Protein AF-A0A346LZB2-F1 (afdb_monomer)

Organism: NCBI:txid2304534

Foldseek 3Di:
DVVVVVVCPDPVNVVVVVVVVVVVVVVVCCVVVPPCPDDD

pLDDT: mean 93.14, std 5.38, range [74.06, 98.06]

Solvent-accessible surface area (backbone atoms only — not comparable to full-atom values): 2472 Å² total; per-residue (Å²): 116,67,68,61,52,53,55,52,65,32,71,72,57,45,44,51,62,50,51,50,50,52,50,49,52,54,51,50,48,48,68,77,45,66,84,77,86,69,97,123

Sequence (40 aa):
MQNLKTYLSTAPVLAIPWFSFLAGLLIEINRFFPDALTLS

Nearest PDB structures (foldseek):
  6ijo-assembly1_J  TM=8.401E-01  e=2.590E-04  Chlamydomonas reinhardtii
  6l4u-assembly1_J  TM=8.764E-01  e=3.619E-04  Chaetoceros neogracilis
  8h2u-assembly1_J  TM=9.022E-01  e=8.352E-04  Chlamydomonas reinhardtii

Mean predicted aligned error: 3.89 Å

Secondary structure (DSSP, 8-state):
-HHHHHHHTSHHHHHHHHHHHHHHHHHHHHHHSTT-----

Radius of gyration: 15.94 Å; Cα contacts (8 Å, |Δi|>4): 7; chains: 1; bounding box: 22×20×47 Å

Structure (mmCIF, N/CA/C/O backbone):
data_AF-A0A346LZB2-F1
#
_entry.id   AF-A0A346LZB2-F1
#
loop_
_atom_site.group_PDB
_atom_site.id
_atom_site.type_symbol
_atom_site.label_atom_id
_atom_site.label_alt_id
_atom_site.label_comp_id
_atom_site.label_asym_id
_atom_site.label_entity_id
_atom_site.label_seq_id
_atom_site.pdbx_PDB_ins_code
_atom_site.Cartn_x
_atom_site.Cartn_y
_atom_site.Cartn_z
_atom_site.occupancy
_atom_site.B_iso_or_equiv
_atom_site.auth_seq_id
_atom_site.auth_comp_id
_atom_site.auth_asym_id
_atom_site.auth_atom_id
_atom_site.pdbx_PDB_model_num
ATOM 1 N N . MET A 1 1 ? -4.323 -13.237 25.896 1.00 74.06 1 MET A N 1
ATOM 2 C CA . MET A 1 1 ? -3.980 -12.904 24.489 1.00 74.06 1 MET A CA 1
ATOM 3 C C . MET A 1 1 ? -4.947 -11.932 23.800 1.00 74.06 1 MET A C 1
ATOM 5 O O . MET A 1 1 ? -4.565 -11.339 22.801 1.00 74.06 1 MET A O 1
ATOM 9 N N . GLN A 1 2 ? -6.185 -11.746 24.276 1.00 87.56 2 GLN A N 1
ATOM 10 C CA . GLN A 1 2 ? -7.186 -10.900 23.599 1.00 87.56 2 GLN A CA 1
ATOM 11 C C . GLN A 1 2 ? -6.800 -9.410 23.547 1.00 87.56 2 GLN A C 1
ATOM 13 O O . GLN A 1 2 ? -6.850 -8.819 22.477 1.00 87.56 2 GLN A O 1
ATOM 18 N N . ASN A 1 3 ? -6.30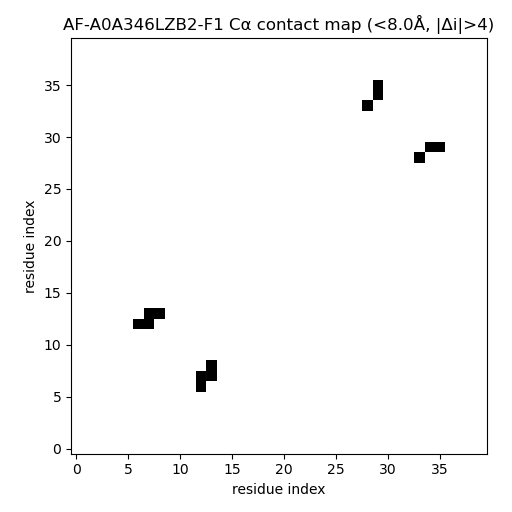4 -8.847 24.654 1.00 90.62 3 ASN A N 1
ATOM 19 C CA . ASN A 1 3 ? -5.900 -7.435 24.724 1.00 90.62 3 AS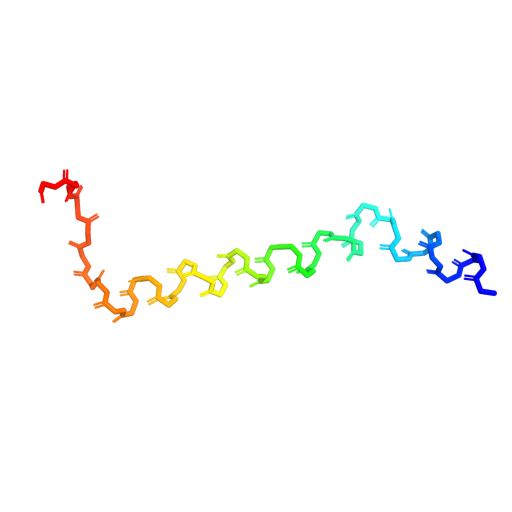N A CA 1
ATOM 20 C C . ASN A 1 3 ? -4.742 -7.082 23.778 1.00 90.62 3 ASN A C 1
ATOM 22 O O . ASN A 1 3 ? -4.734 -6.004 23.194 1.00 90.62 3 ASN A O 1
ATOM 26 N N . LEU A 1 4 ? -3.801 -8.011 23.569 1.00 92.31 4 LEU A N 1
ATOM 27 C CA . LEU A 1 4 ? -2.711 -7.831 22.607 1.00 92.31 4 LEU A CA 1
ATOM 28 C C . LEU A 1 4 ? -3.246 -7.752 21.170 1.00 92.31 4 LEU A C 1
ATOM 30 O O . LEU A 1 4 ? -2.829 -6.889 20.408 1.00 92.31 4 LEU A O 1
ATOM 34 N N . LYS A 1 5 ? -4.214 -8.605 20.812 1.00 90.94 5 LYS A N 1
ATOM 35 C CA . LYS A 1 5 ? -4.863 -8.558 19.492 1.00 90.94 5 LYS A CA 1
ATOM 36 C C . LYS A 1 5 ? -5.660 -7.269 19.288 1.00 90.94 5 LYS A C 1
ATOM 38 O O . LYS A 1 5 ? -5.610 -6.703 18.202 1.00 90.94 5 LYS A O 1
ATOM 43 N N . THR A 1 6 ? -6.345 -6.784 20.324 1.00 91.81 6 THR A N 1
ATOM 44 C CA . THR A 1 6 ? -7.051 -5.494 20.286 1.00 91.81 6 THR A CA 1
ATOM 45 C C . THR A 1 6 ? -6.084 -4.333 20.081 1.00 91.81 6 THR A C 1
ATOM 47 O O . THR A 1 6 ? -6.336 -3.485 19.234 1.00 91.81 6 THR A O 1
ATOM 50 N N . TYR A 1 7 ? -4.952 -4.324 20.790 1.00 92.88 7 TYR A N 1
ATOM 51 C CA . TYR A 1 7 ? -3.907 -3.315 20.610 1.00 92.88 7 TYR A CA 1
ATOM 52 C C . TYR A 1 7 ? -3.325 -3.336 19.188 1.00 92.88 7 TYR A C 1
ATOM 54 O O . TYR A 1 7 ? -3.251 -2.296 18.534 1.00 92.88 7 TYR A O 1
ATOM 62 N N . LEU A 1 8 ? -2.997 -4.527 18.677 1.00 91.50 8 LEU A N 1
ATOM 63 C CA . LEU A 1 8 ? -2.505 -4.702 17.309 1.00 91.50 8 LEU A CA 1
ATOM 64 C C . LEU A 1 8 ? -3.536 -4.309 16.248 1.00 91.50 8 LEU A C 1
ATOM 66 O O . LEU A 1 8 ? -3.134 -3.923 15.162 1.00 91.50 8 LEU A O 1
ATOM 70 N N . SER A 1 9 ? -4.834 -4.375 16.561 1.00 93.19 9 SER A N 1
ATOM 71 C CA . SER A 1 9 ? -5.929 -3.978 15.661 1.00 93.19 9 SER A CA 1
ATOM 72 C C . SER A 1 9 ? -6.277 -2.488 15.739 1.00 93.19 9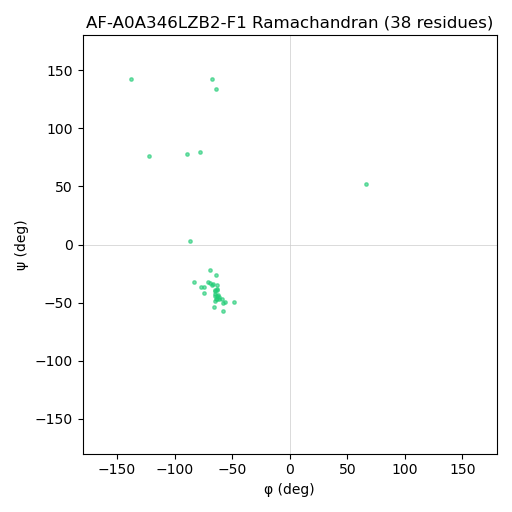 SER A C 1
ATOM 74 O O . SER A 1 9 ? -7.229 -2.048 15.096 1.00 93.19 9 SER A O 1
ATOM 76 N N . THR A 1 10 ? -5.555 -1.693 16.534 1.00 95.50 10 THR A N 1
ATOM 77 C CA . THR A 1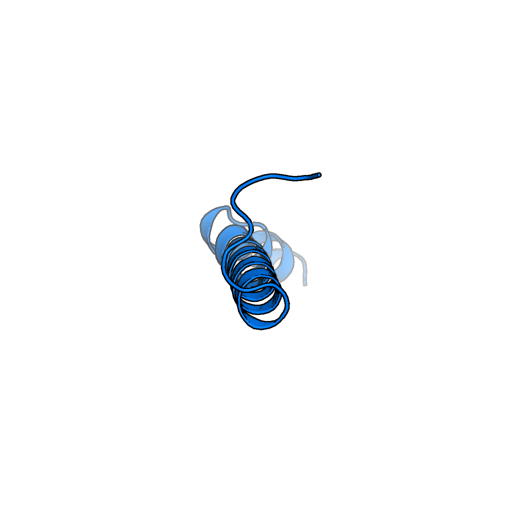 10 ? -5.773 -0.243 16.550 1.00 95.50 10 THR A CA 1
ATOM 78 C C . THR A 1 10 ? -5.344 0.366 15.216 1.00 95.50 10 THR A C 1
ATOM 80 O O . THR A 1 10 ? -4.349 -0.045 14.619 1.00 95.50 10 THR A O 1
ATOM 83 N N . ALA A 1 11 ? -6.095 1.368 14.749 1.00 94.50 11 ALA A N 1
ATOM 84 C CA . ALA A 1 11 ? -5.858 2.031 13.466 1.00 94.50 11 ALA A CA 1
ATOM 85 C C . ALA A 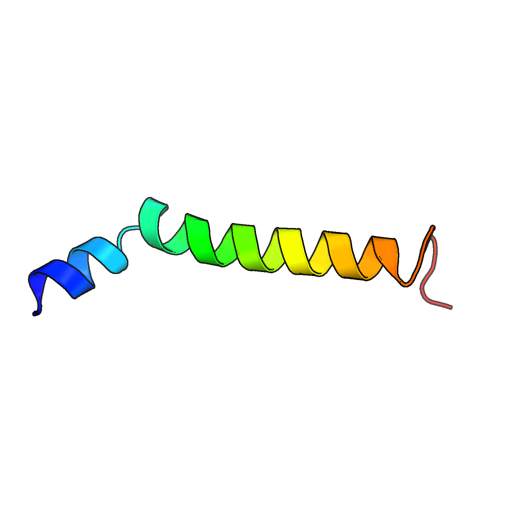1 11 ? -4.388 2.450 13.227 1.00 94.50 11 ALA A C 1
ATOM 87 O O . ALA A 1 11 ? -3.850 2.090 12.180 1.00 94.50 11 ALA A O 1
ATOM 88 N N . PRO A 1 12 ? -3.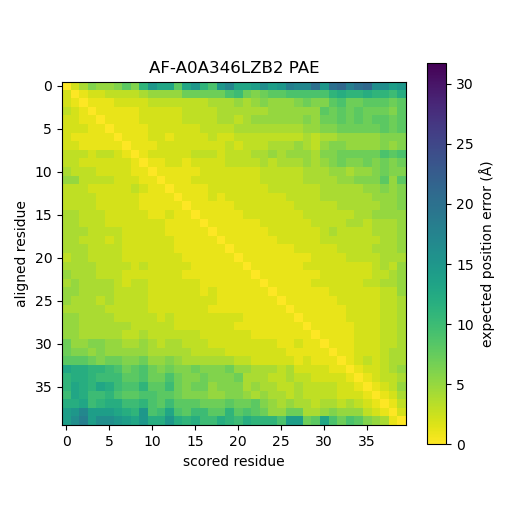694 3.134 14.163 1.00 92.88 12 PRO A N 1
ATOM 89 C CA . PRO A 1 12 ? -2.294 3.501 13.947 1.00 92.88 12 PRO A CA 1
ATOM 90 C C . PRO A 1 12 ? -1.353 2.288 13.919 1.00 92.88 12 PRO A C 1
ATOM 92 O O . PRO A 1 12 ? -0.393 2.285 13.155 1.00 92.88 12 PRO A O 1
ATOM 95 N N . VAL A 1 13 ? -1.621 1.243 14.710 1.00 95.62 13 VAL A N 1
ATOM 96 C CA . VAL A 1 13 ? -0.739 0.067 14.799 1.00 95.62 13 VAL A CA 1
ATOM 97 C C . VAL A 1 13 ? -0.860 -0.821 13.564 1.00 95.62 13 VAL A C 1
ATOM 99 O O . VAL A 1 13 ? 0.157 -1.314 13.092 1.00 95.62 13 VAL A O 1
ATOM 102 N N . LEU A 1 14 ? -2.058 -0.971 12.990 1.00 95.81 14 LEU A N 1
ATOM 103 C CA . LEU A 1 14 ? -2.244 -1.654 11.703 1.00 95.81 14 LEU A CA 1
ATOM 104 C C . LEU A 1 14 ? -1.674 -0.860 10.525 1.00 95.81 14 LEU A C 1
ATOM 106 O O . LEU A 1 14 ? -1.180 -1.452 9.565 1.00 95.81 14 LEU A O 1
ATOM 110 N N . ALA A 1 15 ? -1.727 0.471 10.590 1.00 96.50 15 ALA A N 1
ATOM 111 C CA . ALA A 1 15 ? -1.232 1.332 9.524 1.00 96.50 15 ALA A CA 1
ATOM 112 C C . ALA A 1 15 ? 0.282 1.173 9.307 1.00 96.50 15 ALA A C 1
ATOM 114 O O . ALA A 1 15 ? 0.732 1.147 8.166 1.00 96.50 15 ALA A O 1
ATOM 115 N N . ILE A 1 16 ? 1.071 1.015 10.373 1.00 97.06 16 ILE A N 1
ATOM 116 C CA . ILE A 1 16 ? 2.538 0.909 10.290 1.00 97.06 16 ILE A CA 1
ATOM 117 C C . ILE A 1 16 ? 3.021 -0.252 9.399 1.00 97.06 16 ILE A C 1
ATOM 119 O O . ILE A 1 16 ? 3.766 0.018 8.453 1.00 97.06 16 ILE A O 1
ATOM 123 N N . PRO A 1 17 ? 2.644 -1.526 9.643 1.00 97.19 17 PRO A N 1
ATOM 124 C CA . PRO A 1 17 ? 3.071 -2.632 8.792 1.00 97.19 17 PRO A CA 1
ATOM 125 C C . PRO A 1 17 ? 2.471 -2.524 7.390 1.00 97.19 17 PRO A C 1
ATOM 127 O O . PRO A 1 17 ? 3.145 -2.867 6.423 1.00 97.19 17 PRO A O 1
ATOM 130 N N . TRP A 1 18 ? 1.247 -2.002 7.259 1.00 96.44 18 TRP A N 1
ATOM 131 C CA . TRP A 1 18 ? 0.596 -1.845 5.962 1.00 96.44 18 TRP A CA 1
ATOM 132 C C . TRP A 1 18 ? 1.321 -0.834 5.071 1.00 96.44 18 TRP A C 1
ATOM 134 O O . TRP A 1 18 ? 1.736 -1.163 3.963 1.00 96.44 18 TRP A O 1
ATOM 144 N N . PHE A 1 19 ? 1.552 0.380 5.572 1.00 97.25 19 PHE A N 1
ATOM 145 C CA . PHE A 1 19 ? 2.265 1.411 4.827 1.00 97.25 19 PHE A CA 1
ATOM 146 C C . PHE A 1 19 ? 3.753 1.101 4.679 1.00 97.25 19 PHE A C 1
ATOM 148 O O . PHE A 1 19 ? 4.303 1.414 3.631 1.00 97.25 19 PHE A O 1
ATOM 155 N N . SER A 1 20 ? 4.400 0.439 5.648 1.00 97.75 20 SER A N 1
ATOM 156 C CA . SER A 1 20 ? 5.782 -0.037 5.464 1.00 97.75 20 SER A CA 1
ATOM 157 C C . SER A 1 20 ? 5.880 -1.052 4.332 1.00 97.75 20 SER A C 1
ATOM 159 O O . SER A 1 20 ? 6.787 -0.961 3.511 1.00 97.75 20 SER A O 1
ATOM 161 N N . PHE A 1 21 ? 4.939 -1.998 4.261 1.00 98.06 21 PHE A N 1
ATOM 162 C CA . PHE A 1 21 ? 4.902 -2.982 3.187 1.00 98.06 21 PHE A CA 1
ATOM 163 C C . PHE A 1 21 ? 4.643 -2.323 1.830 1.00 98.06 21 PHE A C 1
ATOM 165 O O . PHE A 1 21 ? 5.388 -2.567 0.886 1.00 98.06 21 PHE A O 1
ATOM 172 N N . LEU A 1 22 ? 3.636 -1.447 1.738 1.00 97.94 22 LEU A N 1
ATOM 173 C CA . LEU A 1 22 ? 3.326 -0.721 0.504 1.00 97.94 22 LEU A CA 1
ATOM 174 C C . LEU A 1 22 ? 4.486 0.171 0.051 1.00 97.94 22 LEU A C 1
ATOM 176 O O . LEU A 1 22 ? 4.832 0.161 -1.127 1.00 97.94 22 LEU A O 1
ATOM 180 N N . ALA A 1 23 ? 5.101 0.916 0.971 1.00 98.06 23 ALA A N 1
ATOM 181 C CA . ALA A 1 23 ? 6.244 1.768 0.669 1.00 98.06 23 ALA A CA 1
ATOM 182 C C . ALA A 1 23 ? 7.445 0.938 0.212 1.00 98.06 23 ALA A C 1
ATOM 184 O O . ALA A 1 23 ? 8.032 1.250 -0.819 1.00 98.06 23 ALA A O 1
ATOM 185 N N . GLY A 1 24 ? 7.769 -0.144 0.926 1.00 97.81 24 GLY A N 1
ATOM 186 C CA . GLY A 1 24 ? 8.822 -1.074 0.528 1.00 97.81 24 GLY A CA 1
ATOM 187 C C . GLY A 1 24 ? 8.573 -1.627 -0.871 1.00 97.81 24 GLY A C 1
ATOM 188 O O . GLY A 1 24 ? 9.434 -1.519 -1.733 1.00 97.81 24 GLY A O 1
ATOM 189 N N . LEU A 1 25 ? 7.365 -2.121 -1.141 1.00 97.81 25 LEU A N 1
ATOM 190 C CA . LEU A 1 25 ? 6.986 -2.640 -2.453 1.00 97.81 25 LEU A CA 1
ATOM 191 C C . LEU A 1 25 ? 7.136 -1.583 -3.560 1.00 97.81 25 LEU A C 1
ATOM 193 O O . LEU A 1 25 ? 7.732 -1.875 -4.593 1.00 97.81 25 LEU A O 1
ATOM 197 N N . LEU A 1 26 ? 6.657 -0.352 -3.348 1.00 96.75 26 LEU A N 1
ATOM 198 C CA . LEU A 1 26 ? 6.811 0.742 -4.317 1.00 96.75 26 LEU A CA 1
ATOM 199 C C . LEU A 1 26 ? 8.280 1.114 -4.556 1.00 96.75 26 LEU A C 1
ATOM 201 O O . LEU A 1 26 ? 8.658 1.406 -5.691 1.00 96.75 26 LEU A O 1
ATOM 205 N N . ILE A 1 27 ? 9.107 1.114 -3.509 1.00 97.38 27 ILE A N 1
ATOM 206 C CA . ILE A 1 27 ? 10.546 1.384 -3.617 1.00 97.38 27 ILE A CA 1
ATOM 207 C C . ILE A 1 27 ? 11.215 0.303 -4.465 1.00 97.38 27 ILE A C 1
ATOM 209 O O . ILE A 1 27 ? 11.956 0.627 -5.390 1.00 97.38 27 ILE A O 1
ATOM 213 N N . GLU A 1 28 ? 10.918 -0.970 -4.202 1.00 98.00 28 GLU A N 1
ATOM 214 C CA . GLU A 1 28 ? 11.502 -2.077 -4.958 1.00 98.00 28 GLU A CA 1
ATOM 215 C C . GLU A 1 28 ? 11.060 -2.057 -6.427 1.00 98.00 28 GLU A C 1
ATOM 217 O O . GLU A 1 28 ? 11.892 -2.271 -7.307 1.00 98.00 28 GLU A O 1
ATOM 222 N N . ILE A 1 29 ? 9.787 -1.744 -6.710 1.00 96.31 29 ILE A N 1
ATOM 223 C CA . ILE A 1 29 ? 9.289 -1.582 -8.086 1.00 96.31 29 ILE A CA 1
ATOM 224 C C . ILE A 1 29 ? 10.087 -0.503 -8.819 1.00 96.31 29 ILE A C 1
ATOM 226 O O . ILE A 1 29 ? 10.607 -0.774 -9.898 1.00 96.31 29 ILE 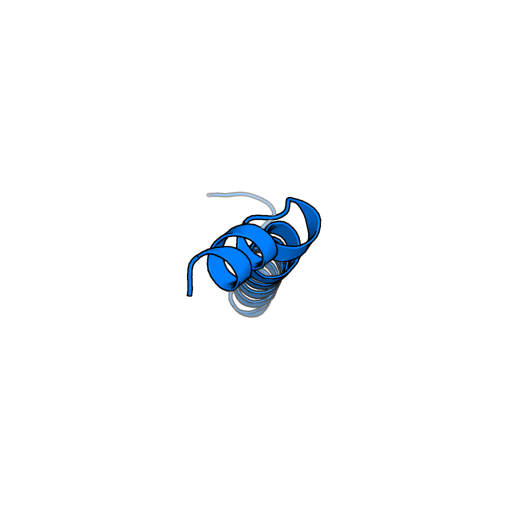A O 1
ATOM 230 N N . ASN A 1 30 ? 10.246 0.683 -8.225 1.00 95.38 30 ASN A N 1
ATOM 231 C CA . ASN A 1 30 ? 11.014 1.768 -8.843 1.00 95.38 30 ASN A CA 1
ATOM 232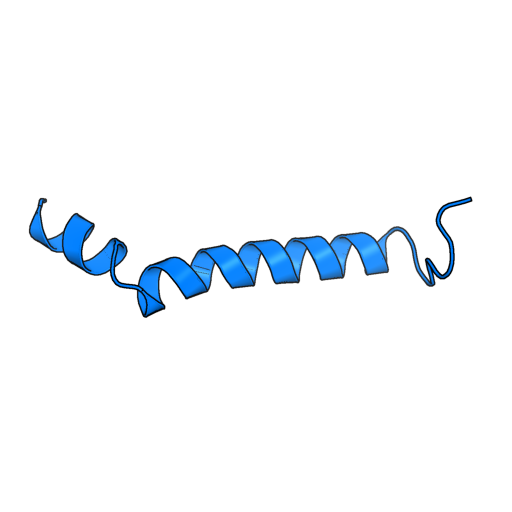 C C . ASN A 1 30 ? 12.525 1.473 -8.910 1.00 95.38 30 ASN A C 1
ATOM 234 O O . ASN A 1 30 ? 13.221 2.049 -9.742 1.00 95.38 30 ASN A O 1
ATOM 238 N N . ARG A 1 31 ? 13.050 0.573 -8.064 1.00 95.88 31 ARG A N 1
ATOM 239 C CA . ARG A 1 31 ? 14.448 0.118 -8.129 1.00 95.88 31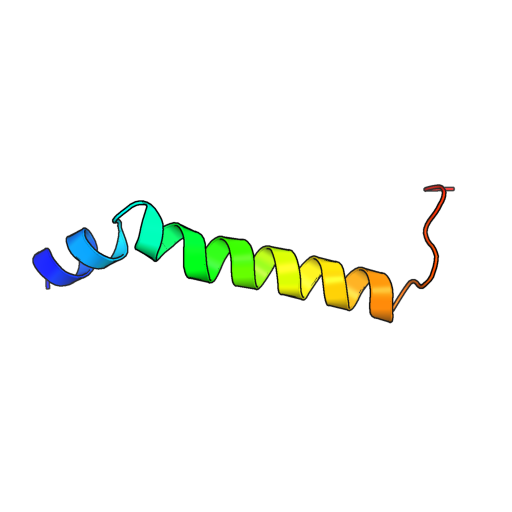 ARG A CA 1
ATOM 240 C C . ARG A 1 31 ? 14.689 -0.847 -9.290 1.00 95.88 31 ARG A C 1
ATOM 242 O O . ARG A 1 31 ? 15.734 -0.762 -9.928 1.00 95.88 31 ARG A O 1
ATOM 249 N N . PHE A 1 32 ? 13.770 -1.783 -9.536 1.00 95.62 32 PHE A N 1
ATOM 250 C CA . PHE A 1 32 ? 13.900 -2.773 -10.614 1.00 95.62 32 PHE A CA 1
ATOM 251 C C . PHE A 1 32 ? 13.444 -2.243 -11.978 1.00 95.62 32 PHE A C 1
ATOM 253 O O . PHE A 1 32 ? 14.018 -2.624 -12.995 1.00 95.62 32 PHE A O 1
ATOM 260 N N . PHE A 1 33 ? 12.455 -1.351 -11.995 1.00 92.25 33 PHE A N 1
ATOM 261 C CA . PHE A 1 33 ? 11.923 -0.701 -13.191 1.00 92.25 33 PHE A CA 1
ATOM 262 C C . PHE A 1 33 ? 12.053 0.818 -13.035 1.00 92.25 33 PHE A C 1
ATOM 264 O O . PHE A 1 33 ? 11.072 1.493 -12.708 1.00 92.25 33 PHE A O 1
ATOM 271 N N . PRO A 1 34 ? 13.272 1.361 -13.202 1.00 89.81 34 PRO A N 1
ATOM 272 C CA . PRO A 1 34 ? 13.477 2.796 -13.116 1.00 89.81 34 PRO A CA 1
ATOM 273 C C . PRO A 1 34 ? 12.721 3.502 -14.249 1.00 89.81 34 PRO A C 1
ATOM 275 O O . PRO A 1 34 ? 12.814 3.097 -15.405 1.00 89.81 34 PRO A O 1
ATOM 278 N N . ASP A 1 35 ? 12.003 4.571 -13.896 1.00 86.69 35 ASP A N 1
ATOM 279 C CA . ASP A 1 35 ? 11.319 5.482 -14.827 1.00 86.69 35 ASP A CA 1
ATOM 280 C C . ASP A 1 35 ? 10.142 4.863 -15.622 1.00 86.69 35 ASP A C 1
ATOM 282 O O . ASP A 1 35 ? 10.036 4.958 -16.844 1.00 86.69 35 ASP A O 1
ATOM 286 N N . ALA A 1 36 ? 9.204 4.227 -14.910 1.00 88.75 36 ALA A N 1
ATOM 287 C CA . ALA A 1 36 ? 7.964 3.704 -15.490 1.00 88.75 36 ALA A CA 1
ATOM 288 C C . ALA A 1 36 ? 6.916 4.817 -15.728 1.00 88.75 36 ALA A C 1
ATOM 290 O O . ALA A 1 36 ? 5.990 4.996 -14.937 1.00 88.75 36 ALA A O 1
ATOM 291 N N . LEU A 1 37 ? 7.058 5.576 -16.822 1.00 89.06 37 LEU A N 1
ATOM 292 C CA . LEU A 1 37 ? 6.137 6.671 -17.175 1.00 89.06 37 LEU A CA 1
ATOM 293 C C . LEU A 1 37 ? 4.805 6.183 -17.781 1.00 89.06 37 LEU A C 1
ATOM 295 O O . LEU A 1 37 ? 3.753 6.772 -17.533 1.00 89.06 37 LEU A O 1
ATOM 299 N N . THR A 1 38 ? 4.840 5.112 -18.576 1.00 91.56 38 THR A N 1
ATOM 300 C CA . THR A 1 38 ? 3.668 4.535 -19.255 1.00 91.56 38 THR A CA 1
ATOM 301 C C . THR A 1 38 ? 3.693 3.017 -19.175 1.00 91.56 38 THR A C 1
ATOM 303 O O . THR A 1 38 ? 4.751 2.406 -19.304 1.00 91.56 38 THR A O 1
ATOM 306 N N . LEU A 1 39 ? 2.523 2.400 -19.007 1.00 84.38 39 LEU A N 1
ATOM 307 C CA . LEU A 1 39 ? 2.367 0.947 -19.038 1.00 84.38 39 LEU A CA 1
ATOM 308 C C . LEU A 1 39 ? 2.090 0.507 -20.484 1.00 84.38 39 LEU A C 1
ATOM 310 O O . LEU A 1 39 ? 0.934 0.322 -20.864 1.00 84.38 39 LEU A O 1
ATOM 314 N N . SER A 1 40 ? 3.139 0.457 -21.305 1.00 76.88 40 SER A N 1
ATOM 315 C CA . SER A 1 40 ? 3.074 0.019 -22.709 1.00 76.88 40 SER A CA 1
ATOM 316 C C . SER A 1 40 ? 3.550 -1.413 -22.881 1.00 76.88 40 SER A C 1
ATOM 318 O O . SER A 1 40 ? 4.616 -1.714 -22.297 1.00 76.88 40 SER A O 1
#

InterPro domains:
  IPR002615 Photosystem I PsaJ, reaction centre subunit IX [MF_00522] (1-39)
  IPR002615 Photosystem I PsaJ, reaction centre subunit IX [PF01701] (1-37)
  IPR002615 Photosystem I PsaJ, reaction centre subunit IX [PTHR36082] (1-39)
  IPR036062 Photosystem I PsaJ, reaction centre subunit IX superfamily [SSF81544] (1-39)